Protein AF-A0AAU1C464-F1 (afdb_monomer_lite)

Foldseek 3Di:
DPPVVLVVVLVVLVVQLVVLVVVCVVPVPPPVSVVSNVVSVVVNVVSVVVVDD

Structure (mmCIF, N/CA/C/O backbone):
data_AF-A0AAU1C464-F1
#
_entry.id   AF-A0AAU1C464-F1
#
loop_
_atom_site.group_PDB
_atom_site.id
_atom_site.type_symbol
_atom_site.label_atom_id
_atom_site.label_alt_id
_atom_site.label_comp_id
_atom_site.label_asym_id
_atom_site.label_entity_id
_atom_site.label_seq_id
_atom_site.pdbx_PDB_ins_code
_atom_site.Cartn_x
_atom_site.Cartn_y
_atom_site.Cartn_z
_atom_site.occupancy
_atom_site.B_iso_or_equiv
_atom_site.auth_seq_id
_atom_site.auth_comp_id
_atom_site.auth_asym_id
_atom_site.auth_atom_id
_atom_site.pdbx_PDB_model_num
ATOM 1 N N . MET A 1 1 ? -9.162 -5.735 20.212 1.00 56.28 1 MET A N 1
ATOM 2 C CA . MET A 1 1 ? -7.689 -5.602 20.264 1.00 56.28 1 MET A CA 1
ATOM 3 C C . MET A 1 1 ? -7.318 -4.577 21.335 1.00 56.28 1 MET A C 1
ATOM 5 O O . MET A 1 1 ? -8.197 -3.841 21.760 1.00 56.28 1 MET A O 1
ATOM 9 N N . ASN A 1 2 ? -6.063 -4.523 21.798 1.00 63.41 2 ASN A N 1
ATOM 10 C CA . ASN A 1 2 ? -5.581 -3.339 22.524 1.00 63.41 2 ASN A CA 1
ATOM 11 C C . ASN A 1 2 ? -5.381 -2.194 21.513 1.00 63.41 2 ASN A C 1
ATOM 13 O O . ASN A 1 2 ? -4.795 -2.462 20.461 1.00 63.41 2 ASN A O 1
ATOM 17 N N . PRO A 1 3 ? -5.773 -0.946 21.822 1.00 62.97 3 PRO A N 1
ATOM 18 C CA . PRO A 1 3 ? -5.668 0.183 20.889 1.00 62.97 3 PRO A CA 1
ATOM 19 C C . PRO A 1 3 ? -4.227 0.417 20.404 1.00 62.97 3 PRO A C 1
ATOM 21 O O . PRO A 1 3 ? -3.993 0.715 19.241 1.00 62.97 3 PRO A O 1
ATOM 24 N N . SER A 1 4 ? -3.228 0.165 21.255 1.00 68.56 4 SER A N 1
ATOM 25 C CA . SER A 1 4 ? -1.811 0.283 20.882 1.00 68.56 4 SER A CA 1
ATOM 26 C C . SER A 1 4 ? -1.349 -0.743 19.837 1.00 68.56 4 SER A C 1
ATOM 28 O O . SER A 1 4 ? -0.408 -0.482 19.097 1.00 68.56 4 SER A O 1
ATOM 30 N N . THR A 1 5 ? -1.978 -1.920 19.779 1.00 71.88 5 THR A N 1
ATOM 31 C CA . THR A 1 5 ? -1.651 -2.957 18.785 1.00 71.88 5 THR A CA 1
ATOM 32 C C . THR A 1 5 ? -2.274 -2.637 17.432 1.00 71.88 5 THR A C 1
ATOM 34 O O . THR A 1 5 ? -1.687 -2.933 16.397 1.00 71.88 5 THR A O 1
ATOM 37 N N . GLU A 1 6 ? -3.449 -2.019 17.444 1.00 75.19 6 GLU A N 1
ATOM 38 C CA . GLU A 1 6 ? -4.164 -1.615 16.238 1.00 75.19 6 GLU A CA 1
ATOM 39 C C . GLU A 1 6 ? -3.480 -0.433 15.548 1.00 75.19 6 GLU A C 1
ATOM 41 O O . GLU A 1 6 ? -3.213 -0.506 14.351 1.00 75.19 6 GLU A O 1
ATOM 46 N N . SER A 1 7 ? -3.056 0.586 16.309 1.00 79.44 7 SER A N 1
ATOM 47 C CA . SER A 1 7 ? -2.245 1.682 15.760 1.00 79.44 7 SER A CA 1
ATOM 48 C C . SER A 1 7 ? -0.943 1.182 15.126 1.00 79.44 7 SER A C 1
ATOM 50 O O . SER A 1 7 ? -0.613 1.594 14.020 1.00 79.44 7 SER A O 1
ATOM 52 N N . ALA A 1 8 ? -0.243 0.234 15.761 1.00 87.12 8 ALA A N 1
ATOM 53 C CA . ALA A 1 8 ? 0.984 -0.337 15.201 1.00 87.12 8 ALA A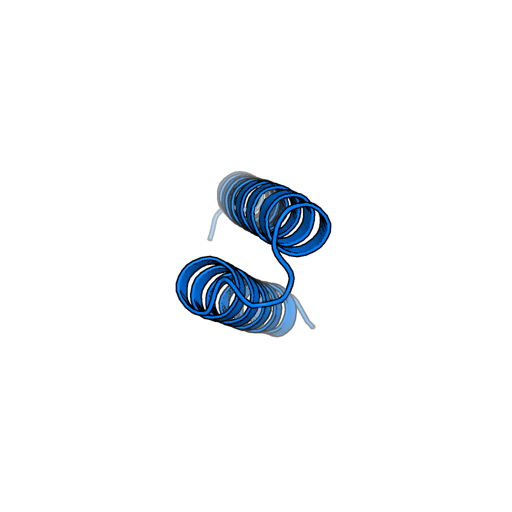 CA 1
ATOM 54 C C . ALA A 1 8 ? 0.741 -1.123 13.896 1.00 87.12 8 ALA A C 1
ATOM 56 O O . ALA A 1 8 ? 1.573 -1.100 12.990 1.00 87.12 8 ALA A O 1
ATOM 57 N N . ALA A 1 9 ? -0.400 -1.812 13.782 1.00 88.75 9 ALA A N 1
ATOM 58 C CA . ALA A 1 9 ? -0.776 -2.521 12.561 1.00 88.75 9 ALA A CA 1
ATOM 59 C C . ALA A 1 9 ? -1.112 -1.547 11.419 1.00 88.75 9 ALA A C 1
ATOM 61 O O . ALA A 1 9 ? -0.681 -1.756 10.286 1.00 88.75 9 ALA A O 1
ATOM 62 N N . ILE A 1 10 ? -1.833 -0.464 11.719 1.00 91.75 10 ILE A N 1
ATOM 63 C CA . ILE A 1 10 ? -2.165 0.582 10.744 1.00 91.75 10 ILE A CA 1
ATOM 64 C C . ILE A 1 10 ? -0.893 1.275 10.238 1.00 91.75 10 ILE A C 1
ATOM 66 O O . ILE A 1 10 ? -0.722 1.406 9.026 1.00 91.75 10 ILE A O 1
ATOM 70 N N . GLU A 1 11 ? 0.021 1.658 11.135 1.00 93.50 11 GLU A N 1
ATOM 71 C CA . GLU A 1 11 ? 1.303 2.280 10.769 1.00 93.50 11 GLU A CA 1
ATOM 72 C C . GLU A 1 11 ? 2.120 1.378 9.833 1.00 93.50 11 GLU A C 1
ATOM 74 O O . GLU A 1 11 ? 2.581 1.820 8.780 1.00 93.50 11 GLU A O 1
ATOM 79 N N . GLN A 1 12 ? 2.223 0.084 10.147 1.00 93.50 12 GLN A N 1
ATO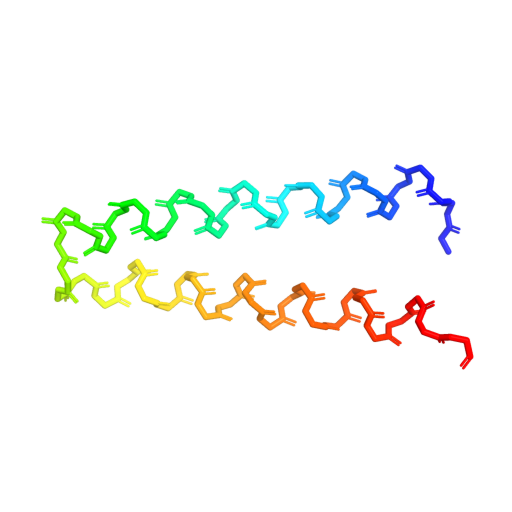M 80 C CA . GLN A 1 12 ? 2.948 -0.870 9.307 1.00 93.50 12 GLN A CA 1
ATOM 81 C C . GLN A 1 12 ? 2.348 -0.996 7.896 1.00 93.50 12 GLN A C 1
ATOM 83 O O . GLN A 1 12 ? 3.079 -1.068 6.903 1.00 93.50 12 GLN A O 1
ATOM 88 N N . VAL A 1 13 ? 1.018 -1.017 7.782 1.00 95.19 13 VAL A N 1
ATOM 89 C CA . VAL A 1 13 ? 0.336 -1.087 6.480 1.00 95.19 13 VAL A CA 1
ATOM 90 C C . VAL A 1 13 ? 0.534 0.211 5.687 1.00 95.19 13 VAL A C 1
ATOM 92 O O . VAL A 1 13 ? 0.756 0.163 4.476 1.00 95.19 13 VAL A O 1
ATOM 95 N N . GLN A 1 14 ? 0.534 1.370 6.350 1.00 95.00 14 GLN A N 1
ATOM 96 C CA . GLN A 1 14 ? 0.813 2.663 5.716 1.00 95.00 14 GLN A CA 1
ATOM 97 C C . GLN A 1 14 ? 2.250 2.762 5.182 1.00 95.00 14 GLN A C 1
ATOM 99 O O . GLN A 1 14 ? 2.463 3.272 4.076 1.00 95.00 14 GLN A O 1
ATOM 104 N N . GLU A 1 15 ? 3.238 2.241 5.913 1.00 96.19 15 GLU A N 1
ATOM 105 C CA . GLU A 1 15 ? 4.626 2.161 5.440 1.00 96.19 15 GLU A CA 1
ATOM 106 C C . GLU A 1 15 ? 4.746 1.274 4.195 1.00 96.19 15 GLU A C 1
ATOM 108 O O . GLU A 1 15 ? 5.371 1.662 3.202 1.00 96.19 15 GLU A O 1
ATOM 113 N N . GLN A 1 16 ? 4.096 0.105 4.207 1.00 95.31 16 GLN A N 1
ATOM 114 C CA . GLN A 1 16 ? 4.076 -0.805 3.061 1.00 95.31 16 GLN A CA 1
ATOM 115 C C . GLN A 1 16 ? 3.413 -0.168 1.832 1.00 95.31 16 GLN A C 1
ATOM 117 O O . GLN A 1 16 ? 3.921 -0.303 0.712 1.00 95.31 16 GLN A O 1
ATOM 122 N N . LEU A 1 17 ? 2.310 0.554 2.038 1.00 96.25 17 LEU A N 1
ATOM 123 C CA . LEU A 1 17 ? 1.617 1.285 0.985 1.00 96.25 17 LEU A CA 1
ATOM 124 C C . LEU A 1 17 ? 2.515 2.372 0.386 1.00 96.25 17 LEU A C 1
ATOM 126 O O . LEU A 1 17 ? 2.676 2.441 -0.831 1.00 96.25 17 LEU A O 1
ATOM 130 N N . THR A 1 18 ? 3.165 3.164 1.240 1.00 96.94 18 THR A N 1
ATOM 131 C CA . THR A 1 18 ? 4.088 4.230 0.828 1.00 96.94 18 THR A CA 1
ATOM 132 C C . THR A 1 18 ? 5.249 3.672 0.008 1.00 96.94 18 THR A C 1
ATOM 134 O O . THR A 1 18 ? 5.551 4.180 -1.071 1.00 96.94 18 THR A O 1
ATOM 137 N N . SER A 1 19 ? 5.874 2.587 0.473 1.00 96.81 19 SER A N 1
ATOM 138 C CA . SER A 1 19 ? 6.971 1.930 -0.245 1.00 96.81 19 SER A CA 1
ATOM 139 C C . SER A 1 19 ? 6.536 1.407 -1.618 1.00 96.81 19 SER A C 1
ATOM 141 O O . SER A 1 19 ? 7.260 1.579 -2.600 1.00 96.81 19 SER A O 1
ATOM 143 N N . SER A 1 20 ? 5.342 0.816 -1.707 1.00 95.75 20 SER A N 1
ATOM 144 C CA . S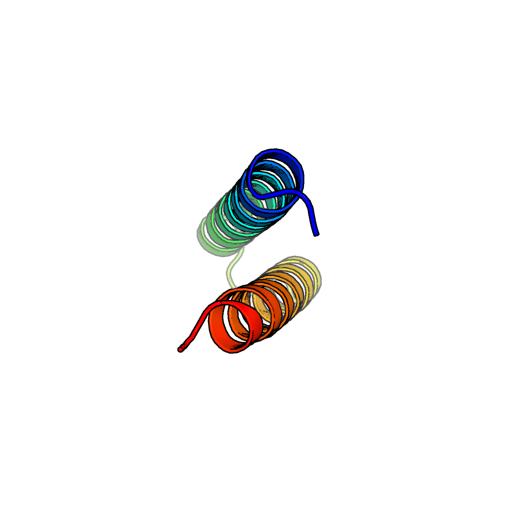ER A 1 20 ? 4.808 0.277 -2.964 1.00 95.75 20 SER A CA 1
ATOM 145 C C . SER A 1 20 ? 4.450 1.389 -3.955 1.00 95.75 20 SER A C 1
ATOM 147 O O . SER A 1 20 ? 4.756 1.273 -5.138 1.00 95.75 20 SER A O 1
ATOM 149 N N . PHE A 1 21 ? 3.901 2.509 -3.477 1.00 95.44 21 PHE A N 1
ATOM 150 C CA . PHE A 1 21 ? 3.661 3.692 -4.307 1.00 95.44 21 PHE A CA 1
ATOM 151 C C . PHE A 1 21 ? 4.956 4.318 -4.828 1.00 95.44 21 PHE A C 1
ATOM 153 O O . PHE A 1 21 ? 5.028 4.665 -6.003 1.00 95.44 21 PHE A O 1
ATOM 160 N N . ILE A 1 22 ? 5.997 4.427 -3.995 1.00 97.44 22 ILE A N 1
ATOM 161 C CA . ILE A 1 22 ? 7.312 4.918 -4.440 1.00 97.44 22 ILE A CA 1
ATOM 162 C C . ILE A 1 22 ? 7.877 4.019 -5.547 1.00 97.44 22 ILE A C 1
ATOM 164 O O . ILE A 1 22 ? 8.410 4.533 -6.530 1.00 97.44 22 ILE A O 1
ATOM 168 N N . ALA A 1 23 ? 7.735 2.696 -5.416 1.00 95.94 23 ALA A N 1
ATOM 169 C CA . ALA A 1 23 ? 8.153 1.756 -6.453 1.00 95.94 23 ALA A CA 1
ATOM 170 C C . ALA A 1 23 ? 7.392 1.989 -7.771 1.00 95.94 23 ALA A C 1
ATOM 172 O O . ALA A 1 23 ? 8.031 2.106 -8.811 1.00 95.94 23 ALA A O 1
ATOM 173 N N . LEU A 1 24 ? 6.070 2.180 -7.717 1.00 97.31 24 LEU A N 1
ATOM 174 C CA . LEU A 1 24 ? 5.247 2.508 -8.890 1.00 97.31 24 LEU A CA 1
ATOM 175 C C . LEU A 1 24 ? 5.592 3.861 -9.528 1.00 97.31 24 LEU A C 1
ATOM 177 O O . LEU A 1 24 ? 5.478 4.026 -10.738 1.00 97.31 24 LEU A O 1
ATOM 181 N N . CYS A 1 25 ? 6.030 4.847 -8.741 1.00 96.50 25 CYS A N 1
ATOM 182 C CA . CYS A 1 25 ? 6.533 6.104 -9.298 1.00 96.50 25 CYS A CA 1
ATOM 183 C C . CYS A 1 25 ? 7.843 5.917 -10.081 1.00 96.50 25 CYS A C 1
ATOM 185 O O . CYS A 1 25 ? 8.121 6.704 -10.985 1.00 96.50 25 CYS A O 1
ATOM 187 N N . GLY A 1 26 ? 8.655 4.918 -9.717 1.00 96.75 26 GLY A N 1
ATOM 188 C CA . GLY A 1 26 ? 9.886 4.561 -10.424 1.00 96.75 26 GLY A CA 1
ATOM 189 C C . GLY A 1 26 ? 9.652 3.650 -11.630 1.00 96.75 26 GLY A C 1
ATOM 190 O O . GLY A 1 26 ? 10.334 3.805 -12.641 1.00 96.75 26 GLY A O 1
ATOM 191 N N . ASP A 1 27 ? 8.684 2.739 -11.527 1.00 97.19 27 ASP A N 1
ATOM 192 C CA . ASP A 1 27 ? 8.250 1.832 -12.588 1.00 97.19 27 ASP A CA 1
ATOM 193 C C . ASP A 1 27 ? 6.719 1.642 -12.537 1.00 97.19 27 ASP A C 1
ATOM 195 O O . ASP A 1 27 ? 6.219 0.829 -11.752 1.00 97.19 27 ASP A O 1
ATOM 199 N N . PRO A 1 28 ? 5.950 2.390 -13.350 1.00 94.75 28 PRO A N 1
ATOM 200 C CA . PRO A 1 28 ? 4.490 2.316 -13.330 1.00 94.75 28 PRO A CA 1
ATOM 201 C C . PRO A 1 28 ? 3.945 0.981 -13.852 1.00 94.75 28 PRO A C 1
ATOM 203 O O . PRO A 1 28 ? 2.783 0.670 -13.592 1.00 94.75 28 PRO A O 1
ATOM 206 N N . ASP A 1 29 ? 4.763 0.194 -14.559 1.00 97.12 29 ASP A N 1
ATOM 207 C CA . ASP A 1 29 ? 4.389 -1.114 -15.096 1.00 97.12 29 ASP A CA 1
ATOM 208 C C . ASP A 1 29 ? 4.789 -2.271 -14.153 1.00 97.12 29 ASP A C 1
ATOM 210 O O . ASP A 1 29 ? 4.557 -3.445 -14.472 1.00 97.12 29 ASP A O 1
ATOM 214 N N . ASP A 1 30 ? 5.338 -1.980 -12.961 1.00 97.25 30 ASP A N 1
ATOM 215 C CA . ASP A 1 30 ? 5.637 -2.991 -11.940 1.00 97.25 30 ASP A CA 1
ATOM 216 C C . ASP A 1 30 ? 4.339 -3.570 -11.347 1.00 97.25 30 ASP A C 1
ATOM 218 O O . ASP A 1 30 ? 3.809 -3.147 -10.314 1.00 97.25 30 ASP A O 1
ATOM 222 N N . THR A 1 31 ? 3.845 -4.618 -12.005 1.00 96.81 31 THR A N 1
ATOM 223 C CA . THR A 1 31 ? 2.660 -5.384 -11.591 1.00 96.81 31 THR A CA 1
ATOM 224 C C . THR A 1 31 ? 2.757 -5.942 -10.167 1.00 96.81 31 THR A C 1
ATOM 226 O O . THR A 1 31 ? 1.735 -6.085 -9.493 1.00 96.81 31 THR A O 1
ATOM 229 N N . ALA A 1 32 ? 3.963 -6.231 -9.666 1.00 96.44 32 ALA A N 1
ATOM 230 C CA . ALA A 1 32 ? 4.158 -6.733 -8.312 1.00 96.44 32 ALA A CA 1
ATOM 231 C C . ALA A 1 32 ? 4.100 -5.603 -7.275 1.00 96.44 32 ALA A C 1
ATOM 233 O O . ALA A 1 32 ? 3.638 -5.827 -6.154 1.00 96.44 32 ALA A O 1
ATOM 234 N N . ALA A 1 33 ? 4.565 -4.397 -7.608 1.00 95.69 33 ALA A N 1
ATOM 235 C CA . ALA A 1 33 ? 4.355 -3.209 -6.782 1.00 95.69 33 ALA A CA 1
ATOM 236 C C . ALA A 1 33 ? 2.875 -2.806 -6.739 1.00 95.69 33 ALA A C 1
ATOM 238 O O . ALA A 1 33 ? 2.367 -2.529 -5.653 1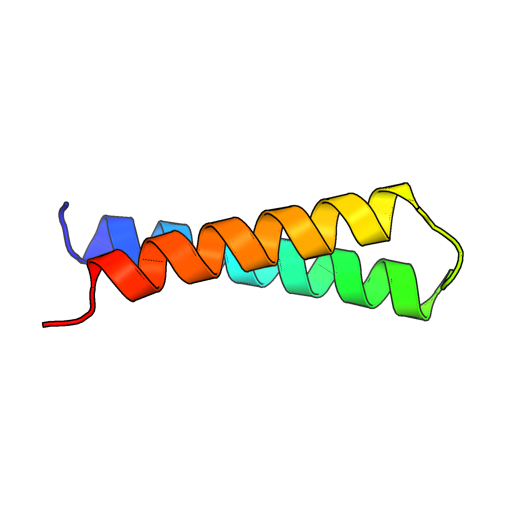.00 95.69 33 ALA A O 1
ATOM 239 N N . ALA A 1 34 ? 2.168 -2.879 -7.871 1.00 96.56 34 ALA A N 1
ATOM 240 C CA . ALA A 1 34 ? 0.726 -2.634 -7.936 1.00 96.56 34 ALA A CA 1
ATOM 241 C C . ALA A 1 34 ? -0.060 -3.607 -7.045 1.00 96.56 34 ALA A C 1
ATOM 243 O O . ALA A 1 34 ? -0.806 -3.175 -6.170 1.00 96.56 34 ALA A O 1
ATOM 244 N N . ALA A 1 35 ? 0.184 -4.916 -7.174 1.00 97.38 35 ALA A N 1
ATOM 245 C CA . ALA A 1 35 ? -0.487 -5.921 -6.349 1.00 97.38 35 ALA A CA 1
ATOM 246 C C . ALA A 1 35 ? -0.213 -5.743 -4.842 1.00 97.38 35 ALA A C 1
ATOM 248 O O . ALA A 1 35 ? -1.096 -5.976 -4.015 1.00 97.38 35 ALA A O 1
ATOM 249 N N . ARG A 1 36 ? 1.002 -5.311 -4.470 1.00 96.69 36 ARG A N 1
ATOM 250 C CA . ARG A 1 36 ? 1.344 -4.991 -3.074 1.00 96.69 36 ARG A CA 1
ATOM 251 C C . ARG A 1 36 ? 0.606 -3.753 -2.569 1.00 96.69 36 ARG A C 1
ATOM 253 O O . ARG A 1 36 ? 0.091 -3.790 -1.454 1.00 96.69 36 ARG A O 1
ATOM 260 N N . ALA A 1 37 ? 0.538 -2.689 -3.369 1.00 96.12 37 ALA A N 1
ATOM 261 C CA . ALA A 1 37 ? -0.195 -1.476 -3.018 1.00 96.12 37 ALA A CA 1
ATOM 262 C C . ALA A 1 37 ? -1.694 -1.763 -2.830 1.00 96.12 37 ALA A C 1
ATOM 264 O O . ALA A 1 37 ? -2.261 -1.379 -1.809 1.00 96.12 37 ALA A O 1
ATOM 265 N N . ASP A 1 38 ? -2.306 -2.518 -3.746 1.00 96.69 38 ASP A N 1
ATOM 266 C CA . ASP A 1 38 ? -3.716 -2.916 -3.656 1.00 96.69 38 ASP A CA 1
ATOM 267 C C . ASP A 1 38 ? -3.995 -3.777 -2.415 1.00 96.69 38 ASP A C 1
ATOM 269 O O . ASP A 1 38 ? -4.960 -3.539 -1.687 1.00 96.69 38 ASP A O 1
ATOM 273 N N . GLY A 1 39 ? -3.126 -4.750 -2.122 1.00 96.19 39 GLY A N 1
ATOM 274 C CA . GLY A 1 39 ? -3.241 -5.574 -0.916 1.00 96.19 39 GLY A CA 1
ATOM 275 C C . GLY A 1 39 ? -3.129 -4.762 0.379 1.00 96.19 39 GLY A C 1
ATOM 276 O O . GLY A 1 39 ? -3.888 -4.990 1.326 1.00 96.19 39 GLY A O 1
ATOM 277 N N . ALA A 1 40 ? -2.222 -3.783 0.414 1.00 95.94 40 ALA A N 1
ATOM 278 C CA . ALA A 1 40 ? -2.068 -2.872 1.545 1.00 95.94 40 ALA A CA 1
ATOM 279 C C . ALA A 1 40 ? -3.293 -1.955 1.710 1.00 95.94 40 ALA A C 1
ATOM 281 O O . ALA A 1 40 ? -3.784 -1.802 2.826 1.00 95.94 40 ALA A O 1
ATOM 282 N N . LEU A 1 41 ? -3.844 -1.414 0.615 1.00 95.75 41 LEU A N 1
ATOM 283 C CA . LEU A 1 41 ? -5.086 -0.629 0.640 1.00 95.75 41 LEU A CA 1
ATOM 284 C C . LEU A 1 41 ? -6.260 -1.440 1.183 1.00 95.75 41 LEU A C 1
ATOM 286 O O . LEU A 1 41 ? -6.973 -0.961 2.060 1.00 95.75 41 LEU A O 1
ATOM 290 N N . HIS A 1 42 ? -6.436 -2.677 0.713 1.00 95.50 42 HIS A N 1
ATOM 291 C CA . HIS A 1 42 ? -7.495 -3.552 1.211 1.00 95.50 42 HIS A CA 1
ATOM 292 C C . HIS A 1 42 ? -7.332 -3.860 2.705 1.00 95.50 42 HIS A C 1
ATOM 294 O O . HIS A 1 42 ? -8.298 -3.820 3.461 1.00 95.50 42 HIS A O 1
ATOM 300 N N . THR A 1 43 ? -6.102 -4.130 3.148 1.00 93.88 43 THR A N 1
ATOM 301 C CA . THR A 1 43 ? -5.818 -4.390 4.566 1.00 93.88 43 THR A CA 1
ATOM 302 C C . THR A 1 43 ? -6.127 -3.163 5.423 1.00 93.88 43 THR A C 1
ATOM 304 O O . THR A 1 43 ? -6.725 -3.295 6.489 1.00 93.88 43 THR A O 1
ATOM 307 N N . LEU A 1 44 ? -5.760 -1.968 4.949 1.00 92.44 44 LEU A N 1
ATOM 308 C CA . LEU A 1 44 ? -6.052 -0.714 5.635 1.00 92.44 44 LEU A CA 1
ATOM 309 C C . LEU A 1 44 ? -7.561 -0.457 5.724 1.00 92.44 44 LEU A C 1
ATOM 311 O O . LEU A 1 44 ? -8.044 -0.082 6.787 1.00 92.44 44 LEU A O 1
ATOM 315 N N . ASP A 1 45 ? -8.299 -0.703 4.641 1.00 93.25 45 ASP A N 1
ATOM 316 C CA . ASP A 1 45 ? -9.759 -0.572 4.605 1.00 93.25 45 ASP A CA 1
ATOM 317 C C . ASP A 1 45 ? -10.430 -1.476 5.648 1.00 93.25 45 ASP A C 1
ATOM 319 O O . ASP A 1 45 ? -11.240 -1.007 6.443 1.00 93.25 45 ASP A O 1
ATOM 323 N N . VAL A 1 46 ? -10.017 -2.746 5.735 1.00 92.38 46 VAL A N 1
ATOM 324 C CA . VAL A 1 46 ? -10.532 -3.686 6.744 1.00 92.38 46 VAL A CA 1
ATOM 325 C C . VAL A 1 46 ? -10.237 -3.206 8.166 1.00 92.38 46 VAL A C 1
ATOM 327 O O . VAL A 1 46 ? -11.139 -3.221 9.000 1.00 92.38 46 VAL A O 1
ATOM 330 N N . LEU A 1 47 ? -9.004 -2.766 8.445 1.00 89.88 47 LEU A N 1
ATOM 331 C CA . LEU A 1 47 ? -8.607 -2.287 9.776 1.00 89.88 47 LEU A CA 1
ATOM 332 C C . LEU A 1 47 ? -9.400 -1.042 10.200 1.00 89.88 47 LEU A C 1
ATOM 334 O O . LEU A 1 47 ? -9.845 -0.954 11.342 1.00 89.88 47 LEU A O 1
ATOM 338 N N . LEU A 1 48 ? -9.618 -0.100 9.281 1.00 87.38 48 LEU A N 1
ATOM 339 C CA . LEU A 1 48 ? -10.375 1.123 9.558 1.00 87.38 48 LEU A CA 1
ATOM 340 C C . LEU A 1 48 ? -11.885 0.869 9.643 1.00 87.38 48 LEU A C 1
ATOM 342 O O . LEU A 1 48 ? -12.567 1.491 10.452 1.00 87.38 48 LEU A O 1
ATOM 346 N N . ALA A 1 49 ? -12.416 -0.068 8.855 1.00 88.00 49 ALA A N 1
ATOM 347 C CA . ALA A 1 49 ? -13.815 -0.474 8.937 1.00 88.00 49 ALA A CA 1
ATOM 348 C C . ALA A 1 49 ? -14.135 -1.183 10.262 1.00 88.00 49 ALA A C 1
ATOM 350 O O . ALA A 1 49 ? -15.262 -1.087 10.743 1.00 88.00 49 ALA A O 1
ATOM 351 N N . THR A 1 50 ? -13.161 -1.870 10.869 1.00 74.88 50 THR A N 1
ATOM 352 C CA . THR A 1 50 ? -13.319 -2.465 12.206 1.00 74.88 50 THR A CA 1
ATOM 353 C C . THR A 1 50 ? -13.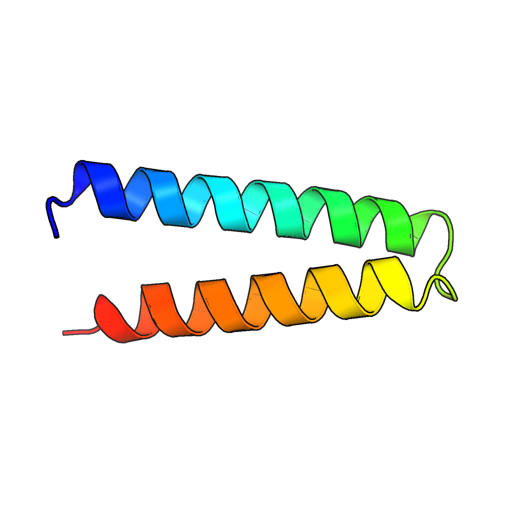257 -1.458 13.358 1.00 74.88 50 THR A C 1
ATOM 355 O O . THR A 1 50 ? -13.705 -1.799 14.450 1.00 74.88 50 THR A O 1
ATOM 358 N N . ASP A 1 51 ? -12.747 -0.247 13.117 1.00 62.72 51 ASP A N 1
ATOM 359 C CA . ASP A 1 51 ? -12.679 0.855 14.094 1.00 62.72 51 ASP A CA 1
ATOM 360 C C . ASP A 1 51 ? -13.854 1.852 13.949 1.00 62.72 51 ASP A C 1
ATOM 362 O O . ASP A 1 51 ? -14.058 2.735 14.783 1.00 62.72 51 ASP A O 1
ATOM 366 N N . AL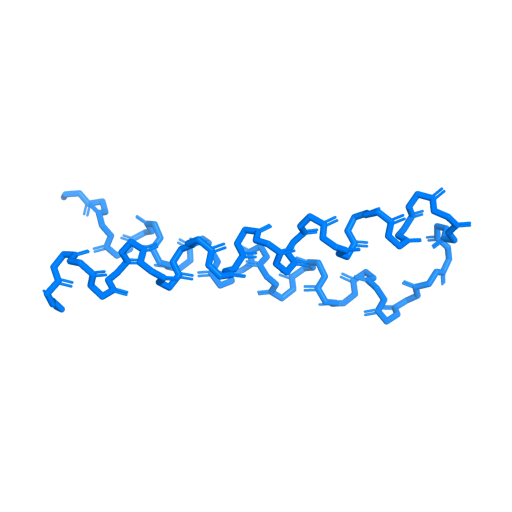A A 1 52 ? -14.672 1.710 12.899 1.00 56.03 52 ALA A N 1
ATOM 367 C CA . ALA A 1 52 ? -15.863 2.531 12.707 1.00 56.03 52 ALA A CA 1
ATOM 368 C C . ALA A 1 52 ? -16.966 2.163 13.738 1.00 56.03 52 ALA A C 1
ATOM 370 O O . ALA A 1 52 ? -17.278 0.979 13.884 1.00 56.03 52 ALA A O 1
ATOM 371 N N . PRO A 1 53 ? -17.548 3.149 14.455 1.00 52.47 53 PRO A N 1
ATOM 372 C CA . PRO A 1 53 ? -18.478 2.940 15.574 1.00 52.47 53 PRO A CA 1
ATOM 373 C C . PRO A 1 53 ? -19.844 2.351 15.194 1.00 52.47 53 PRO A C 1
ATOM 375 O O . PRO A 1 53 ? -20.321 2.598 14.061 1.00 52.47 53 PRO A O 1
#

pLDDT: mean 88.77, std 12.62, range [52.47, 97.44]

Secondary structure (DSSP, 8-state):
--HHHHHHHHHHHHHHHHHHHHHHHH-TT-HHHHHHHHHHHHHHHHHHHTT--

Sequence (53 aa):
MNPSTESAAIEQVQEQLTSSFIALCGDPDDTAAAARADGALHTLDVLLATDAP

Radius of gyration: 12.58 Å; chains: 1; bounding box: 28×13×38 Å